Protein 3B7H (pdb70)

CATH classification: 1.10.260.40

Organism: Lactiplantibacillus plantarum (strain ATCC BAA-793 / NCIMB 8826 / WCFS1) (NCBI:txid220668)

Nearest PDB structures (foldseek):
  3b7h-assembly1_A-2  TM=1.013E+00  e=1.188E-11  Lactiplantibacillus plantarum WCFS1
  7t5u-assembly1_A  TM=7.447E-01  e=2.187E-03  Escherichia coli
  1b0n-assembly1_A  TM=7.825E-01  e=5.534E-03  Bacillus subtilis
  3zkc-assembly1_B  TM=8.153E-01  e=8.306E-03  Bacillus subtilis subsp. subtilis str. 168
  4j1x-assembly2_C  TM=7.463E-01  e=9.885E-03  Streptomyces wedmorensis

B-factor: mean 32.14, std 9.48, range [14.55, 100.84]

Secondary structure (DSSP, 8-state):
---HHHHHHHHHHHHHHHTT--HHHHHHHHT--HHHHHHHH-TT--PPPHHHHHHHHHHHT--HHHHT-STTTT--

Structure (mmCIF, N/CA/C/O backbone):
data_3B7H
#
_entry.id   3B7H
#
_cell.length_a   43.951
_cell.length_b   65.650
_cell.length_c   27.121
_cell.angle_alpha   90.00
_cell.angle_beta   90.00
_cell.angle_gamma   90.00
#
_symmetry.space_group_name_H-M   'P 21 21 2'
#
loop_
_entity.id
_entity.type
_entity.pdbx_description
1 polymer 'Prophage Lp1 protein 11'
2 water water
#
loop_
_atom_site.group_PDB
_atom_site.id
_atom_site.type_symbol
_atom_site.label_atom_id
_atom_site.label_alt_id
_atom_site.label_comp_id
_atom_site.label_asym_id
_atom_site.label_entity_id
_atom_site.label_seq_id
_atom_site.pdbx_PDB_ins_code
_atom_site.Cartn_x
_atom_site.Cartn_y
_atom_site.Cartn_z
_atom_site.occupancy
_atom_site.B_iso_or_equiv
_atom_site.auth_seq_id
_atom_site.auth_comp_id
_atom_site.auth_asym_id
_atom_site.auth_atom_id
_atom_site.pdbx_PDB_model_num
ATOM 1 N N . MET A 1 1 ? 56.682 13.300 11.128 1.00 31.69 1 MET A N 1
ATOM 2 C CA . MET A 1 1 ? 56.020 14.608 11.400 1.00 31.21 1 MET A CA 1
ATOM 3 C C . MET A 1 1 ? 54.505 14.460 11.590 1.00 30.90 1 MET A C 1
ATOM 4 O O . MET A 1 1 ? 53.875 15.337 12.225 1.00 30.78 1 MET A O 1
ATOM 9 N N . LYS A 1 2 ? 53.937 13.392 11.013 1.00 29.30 2 LYS A N 1
ATOM 10 C CA . LYS A 1 2 ? 52.515 13.036 11.202 1.00 28.67 2 LYS A CA 1
ATOM 11 C C . LYS A 1 2 ? 52.371 11.572 11.604 1.00 26.51 2 LYS A C 1
ATOM 12 O O . LYS A 1 2 ? 52.984 10.700 11.018 1.00 25.44 2 LYS A O 1
ATOM 18 N N . THR A 1 3 ? 51.524 11.319 12.585 1.00 25.39 3 THR A N 1
ATOM 19 C CA . THR A 1 3 ? 51.170 9.979 12.989 1.00 24.55 3 THR A CA 1
ATOM 20 C C . THR A 1 3 ? 50.232 9.357 11.965 1.00 23.22 3 THR A C 1
ATOM 21 O O . THR A 1 3 ? 49.693 10.047 11.113 1.00 22.05 3 THR A O 1
ATOM 25 N N . ASP A 1 4 ? 50.051 8.047 12.045 1.00 22.77 4 ASP A N 1
ATOM 26 C CA . ASP A 1 4 ? 49.106 7.366 11.175 1.00 22.32 4 ASP A CA 1
ATOM 27 C C . ASP A 1 4 ? 47.702 7.867 11.459 1.00 21.87 4 ASP A C 1
ATOM 28 O O . ASP A 1 4 ? 46.960 8.134 10.540 1.00 20.97 4 ASP A O 1
ATOM 33 N N . GLY A 1 5 ? 47.342 8.020 12.732 1.00 21.83 5 GLY A N 1
ATOM 34 C CA . GLY A 1 5 ? 46.073 8.664 13.088 1.00 21.88 5 GLY A CA 1
ATOM 35 C C . GLY A 1 5 ? 45.819 10.016 12.447 1.00 21.48 5 GLY A C 1
ATOM 36 O O . GLY A 1 5 ? 44.706 10.323 12.036 1.00 21.67 5 GLY A O 1
ATOM 37 N N . GLU A 1 6 ? 46.850 10.836 12.372 1.00 21.61 6 GLU A N 1
ATOM 38 C CA . GLU A 1 6 ? 46.785 12.119 11.681 1.00 21.56 6 GLU A CA 1
ATOM 39 C C . GLU A 1 6 ? 46.637 11.968 10.162 1.00 21.54 6 GLU A C 1
ATOM 40 O O . GLU A 1 6 ? 45.791 12.625 9.538 1.00 21.42 6 GLU A O 1
ATOM 46 N N . PHE A 1 7 ? 47.414 11.094 9.544 1.00 20.86 7 PHE A N 1
ATOM 47 C CA . PHE A 1 7 ? 47.233 10.882 8.110 1.00 21.13 7 PHE A CA 1
ATOM 48 C C . PHE A 1 7 ? 45.814 10.414 7.818 1.00 21.00 7 PHE A C 1
ATOM 49 O O . PHE A 1 7 ? 45.150 10.934 6.920 1.00 20.97 7 PHE A O 1
ATOM 57 N N . VAL A 1 8 ? 45.354 9.441 8.588 1.00 20.97 8 VAL A N 1
ATOM 58 C CA . VAL A 1 8 ? 44.054 8.844 8.342 1.00 21.10 8 VAL A CA 1
ATOM 59 C C . VAL A 1 8 ? 42.909 9.819 8.609 1.00 21.05 8 VAL A C 1
ATOM 60 O O . VAL A 1 8 ? 41.974 9.940 7.814 1.00 21.24 8 VAL A O 1
ATOM 64 N N . SER A 1 9 ? 42.965 10.511 9.741 1.00 21.42 9 SER A N 1
ATOM 65 C CA . SER A 1 9 ? 41.884 11.388 10.109 1.00 21.85 9 SER A CA 1
ATOM 66 C C . SER A 1 9 ? 41.821 12.587 9.173 1.00 22.51 9 SER A C 1
ATOM 67 O O . SER A 1 9 ? 40.728 13.034 8.818 1.00 22.87 9 SER A O 1
ATOM 70 N N . GLU A 1 10 ? 42.974 13.090 8.721 1.00 22.64 10 GLU A N 1
ATOM 71 C CA . GLU A 1 10 ? 42.968 14.183 7.764 1.00 23.35 10 GLU A CA 1
ATOM 72 C C . GLU A 1 10 ? 42.379 13.742 6.429 1.00 22.40 10 GLU A C 1
ATOM 73 O O . GLU A 1 10 ? 41.630 14.493 5.798 1.00 22.74 10 GLU A O 1
ATOM 79 N N . HIS A 1 11 ? 42.689 12.527 5.997 1.00 22.12 11 HIS A N 1
ATOM 80 C CA . HIS A 1 11 ? 42.141 12.035 4.732 1.00 21.90 11 HIS A CA 1
ATOM 81 C C . HIS A 1 11 ? 40.636 11.861 4.845 1.00 22.29 11 HIS A C 1
ATOM 82 O O . HIS A 1 11 ? 39.864 12.229 3.948 1.00 22.17 11 HIS A O 1
ATOM 89 N N . LEU A 1 12 ? 40.240 11.269 5.951 1.00 23.41 12 LEU A N 1
ATOM 90 C CA . LEU A 1 12 ? 38.851 11.057 6.242 1.00 24.87 12 LEU A CA 1
ATOM 91 C C . LEU A 1 12 ? 38.083 12.378 6.238 1.00 25.44 12 LEU A C 1
ATOM 92 O O . LEU A 1 12 ? 37.037 12.476 5.610 1.00 26.16 12 LEU A O 1
ATOM 97 N N . MET A 1 13 ? 38.618 13.410 6.875 1.00 25.77 13 MET A N 1
ATOM 98 C CA . MET A 1 13 ? 37.976 14.709 6.863 1.00 26.28 13 MET A CA 1
A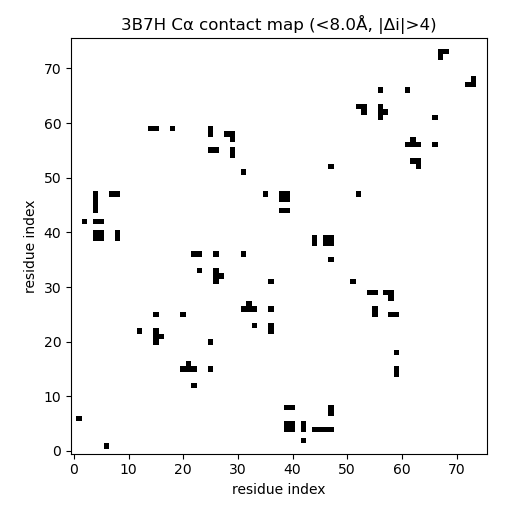TOM 99 C C . MET A 1 13 ? 37.885 15.282 5.451 1.00 26.79 13 MET A C 1
ATOM 100 O O . MET A 1 13 ? 36.880 15.866 5.103 1.00 26.82 13 MET A O 1
ATOM 105 N N . GLU A 1 14 ? 38.901 15.103 4.624 1.00 27.02 14 GLU A N 1
ATOM 106 C CA . GLU A 1 14 ? 38.796 15.518 3.234 1.00 28.53 14 GLU A CA 1
ATOM 107 C C . GLU A 1 14 ? 37.658 14.834 2.500 1.00 27.23 14 GLU A C 1
ATOM 108 O O . GLU A 1 14 ? 36.937 15.476 1.764 1.00 27.05 14 GLU A O 1
ATOM 114 N N . LEU A 1 15 ? 37.539 13.524 2.655 1.00 26.51 15 LEU A N 1
ATOM 115 C CA . LEU A 1 15 ? 36.471 12.771 2.006 1.00 27.19 15 LEU A CA 1
ATOM 116 C C . LEU A 1 15 ? 35.072 13.116 2.511 1.00 27.82 15 LEU A C 1
ATOM 117 O O . LEU A 1 15 ? 34.134 13.193 1.719 1.00 27.90 15 LEU A O 1
ATOM 122 N N . ILE A 1 16 ? 34.923 13.255 3.818 1.00 28.69 16 ILE A N 1
ATOM 123 C CA . ILE A 1 16 ? 33.666 13.691 4.442 1.00 29.46 16 ILE A CA 1
ATOM 124 C C . ILE A 1 16 ? 33.234 15.035 3.879 1.00 30.58 16 ILE A C 1
ATOM 125 O O . ILE A 1 16 ? 32.071 15.232 3.496 1.00 30.22 16 ILE A O 1
ATOM 130 N N . THR A 1 17 ? 34.184 15.959 3.825 1.00 32.29 17 THR A N 1
ATOM 131 C CA . THR A 1 17 ? 33.943 17.318 3.347 1.00 33.28 17 THR A CA 1
ATOM 132 C C . THR A 1 17 ? 33.550 17.349 1.862 1.00 35.12 17 THR A C 1
ATOM 133 O O . THR A 1 17 ? 32.640 18.088 1.455 1.00 35.48 17 THR A O 1
ATOM 137 N N . GLN A 1 18 ? 34.226 16.541 1.057 1.00 35.78 18 GLN A N 1
ATOM 138 C CA . GLN A 1 18 ? 33.833 16.381 -0.353 1.00 37.49 18 GLN A CA 1
ATOM 139 C C . GLN A 1 18 ? 32.405 15.849 -0.515 1.00 37.21 18 GLN A C 1
ATOM 140 O O . GLN A 1 18 ? 31.749 16.183 -1.476 1.00 37.67 18 GLN A O 1
ATOM 146 N N . GLN A 1 19 ? 31.898 15.077 0.439 1.00 36.70 19 GLN A N 1
ATOM 147 C CA . GLN A 1 19 ? 30.536 14.566 0.330 1.00 37.19 19 GLN A CA 1
ATOM 148 C C . GLN A 1 19 ? 29.506 15.481 0.974 1.00 36.46 19 GLN A C 1
ATOM 149 O O . GLN A 1 19 ? 28.344 15.102 1.084 1.00 35.97 19 GLN A O 1
ATOM 155 N N . ASN A 1 20 ? 29.916 16.689 1.367 1.00 36.46 20 ASN A N 1
ATOM 156 C CA . ASN A 1 20 ? 29.029 17.634 2.055 1.00 36.17 20 ASN A CA 1
ATOM 157 C C . ASN A 1 20 ? 28.413 17.023 3.329 1.00 35.25 20 ASN A C 1
ATOM 158 O O . ASN A 1 20 ? 27.246 17.268 3.651 1.00 35.11 20 ASN A O 1
ATOM 163 N N . LEU A 1 21 ? 29.207 16.213 4.030 1.00 33.66 21 LEU A N 1
ATOM 164 C CA . LEU A 1 21 ? 28.840 15.658 5.332 1.00 32.79 21 LEU A CA 1
ATOM 165 C C . LEU A 1 21 ? 29.655 16.391 6.398 1.00 31.61 21 LEU A C 1
ATOM 166 O O . LEU A 1 21 ? 30.517 17.213 6.098 1.00 31.25 21 LEU A O 1
ATOM 171 N N . THR A 1 22 ? 29.386 16.074 7.646 1.00 30.56 22 THR A N 1
ATOM 172 C CA . THR A 1 22 ? 30.224 16.527 8.735 1.00 30.35 22 THR A CA 1
ATOM 173 C C . THR A 1 22 ? 30.705 15.278 9.472 1.00 29.85 22 THR A C 1
ATOM 174 O O . THR A 1 22 ? 30.090 14.220 9.360 1.00 29.12 22 THR A O 1
ATOM 178 N N . ILE A 1 23 ? 31.806 15.394 10.205 1.00 29.52 23 ILE A N 1
ATOM 179 C CA . ILE A 1 23 ? 32.307 14.267 10.968 1.00 30.36 23 ILE A CA 1
ATOM 180 C C . ILE A 1 23 ? 31.259 13.765 11.960 1.00 30.85 23 ILE A C 1
ATOM 181 O O . ILE A 1 23 ? 31.128 12.569 12.177 1.00 30.59 23 ILE A O 1
ATOM 186 N N . ASN A 1 24 ? 30.487 14.676 12.534 1.00 31.49 24 ASN A N 1
ATOM 187 C CA . ASN A 1 24 ? 29.449 14.316 13.484 1.00 31.86 24 ASN A CA 1
ATOM 188 C C . ASN A 1 24 ? 28.320 13.539 12.827 1.00 32.11 24 ASN A C 1
ATOM 189 O O . ASN A 1 24 ? 27.798 12.582 13.390 1.00 31.37 24 ASN A O 1
ATOM 194 N N . ARG A 1 25 ? 27.932 13.961 11.635 1.00 33.06 25 ARG A N 1
ATOM 195 C CA . ARG A 1 25 ? 26.915 13.252 10.879 1.00 33.61 25 ARG A CA 1
ATOM 196 C C . ARG A 1 25 ? 27.369 11.822 10.503 1.00 33.94 25 ARG A C 1
ATOM 197 O O . ARG A 1 25 ? 26.608 10.860 10.617 1.00 32.63 25 ARG A O 1
ATOM 205 N N . VAL A 1 26 ? 28.623 11.706 10.069 1.00 34.35 26 VAL A N 1
ATOM 206 C CA . VAL A 1 26 ? 29.208 10.421 9.714 1.00 34.93 26 VAL A CA 1
ATOM 207 C C . VAL A 1 26 ? 29.259 9.565 10.964 1.00 35.70 26 VAL A C 1
ATOM 208 O O . VAL A 1 26 ? 28.880 8.419 10.941 1.00 35.07 26 VAL A O 1
ATOM 212 N N . ALA A 1 27 ? 29.705 10.142 12.067 1.00 37.00 27 ALA A N 1
ATOM 213 C CA . ALA A 1 27 ? 29.728 9.433 13.332 1.00 38.29 27 ALA A CA 1
ATOM 214 C C . ALA A 1 27 ? 28.329 8.905 13.703 1.00 39.17 27 ALA A C 1
ATOM 215 O O .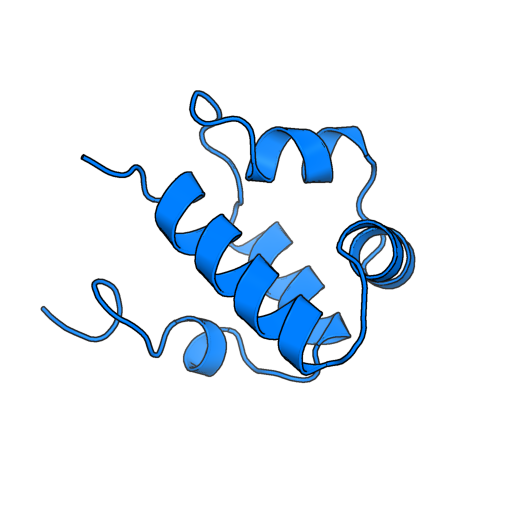 ALA A 1 27 ? 28.158 7.750 14.076 1.00 38.69 27 ALA A O 1
ATOM 217 N N . THR A 1 28 ? 27.314 9.733 13.549 1.00 40.41 28 THR A N 1
ATOM 218 C CA . THR A 1 28 ? 25.967 9.288 13.891 1.00 41.28 28 THR A CA 1
ATOM 219 C C . THR A 1 28 ? 25.536 8.125 12.949 1.00 41.58 28 THR A C 1
ATOM 220 O O . THR A 1 28 ? 25.103 7.073 13.414 1.00 41.76 28 THR A O 1
ATOM 224 N N . LEU A 1 29 ? 25.702 8.306 11.643 1.00 41.75 29 LEU A N 1
ATOM 225 C CA . LEU A 1 29 ? 25.324 7.298 10.654 1.00 41.96 29 LEU A CA 1
ATOM 226 C C . LEU A 1 29 ? 26.154 6.000 10.780 1.00 42.35 29 LEU A C 1
ATOM 227 O O . LEU A 1 29 ? 25.617 4.899 10.624 1.00 42.33 29 LEU A O 1
ATOM 232 N N . ALA A 1 30 ? 27.448 6.138 11.065 1.00 42.51 30 ALA A N 1
ATOM 233 C CA . ALA A 1 30 ? 28.346 5.000 11.209 1.00 43.18 30 ALA A CA 1
ATOM 234 C C . ALA A 1 30 ? 28.195 4.363 12.577 1.00 43.94 30 ALA A C 1
ATOM 235 O O . ALA A 1 30 ? 28.769 3.312 12.852 1.00 44.25 30 ALA A O 1
ATOM 237 N N . GLY A 1 31 ? 27.443 5.013 13.449 1.00 44.73 31 GLY A N 1
ATOM 238 C CA . GLY A 1 31 ? 27.252 4.522 14.791 1.00 45.23 31 GLY A CA 1
ATOM 239 C C . GLY A 1 31 ? 28.460 4.575 15.706 1.00 45.68 31 GLY A C 1
ATOM 240 O O . GLY A 1 31 ? 28.530 3.800 16.638 1.00 45.96 31 GLY A O 1
ATOM 241 N N . LEU A 1 32 ? 29.418 5.468 15.499 1.00 46.41 32 LEU A N 1
ATOM 242 C CA . LEU A 1 32 ? 30.420 5.601 16.556 1.00 46.86 32 LEU A CA 1
ATOM 243 C C . LEU A 1 32 ? 30.060 6.743 17.488 1.00 47.10 32 LEU A C 1
ATOM 244 O O . LEU A 1 32 ? 29.293 7.661 17.153 1.00 46.77 32 LEU A O 1
ATOM 249 N N . ASN A 1 33 ? 30.586 6.664 18.692 1.00 47.25 33 ASN A N 1
ATOM 250 C CA . ASN A 1 33 ? 30.250 7.671 19.671 1.00 47.15 33 ASN A CA 1
ATOM 251 C C . ASN A 1 33 ? 31.344 8.707 19.664 1.00 46.84 33 ASN A C 1
ATOM 252 O O . ASN A 1 33 ? 32.445 8.472 19.119 1.00 46.56 33 ASN A O 1
ATOM 257 N N . GLN A 1 34 ? 31.007 9.845 20.274 1.00 46.16 34 GLN A N 1
ATOM 258 C CA . GLN A 1 34 ? 31.825 11.054 20.269 1.00 45.21 34 GLN A CA 1
ATOM 259 C C . GLN A 1 34 ? 33.235 10.780 20.784 1.00 44.06 34 GLN A C 1
ATOM 260 O O . GLN A 1 34 ? 34.219 11.324 20.286 1.00 43.40 34 GLN A O 1
ATOM 266 N N . SER A 1 35 ? 33.324 9.922 21.792 1.00 42.75 35 SER A N 1
ATOM 267 C CA . SER A 1 35 ? 34.617 9.525 22.327 1.00 41.70 35 SER A CA 1
ATOM 268 C C . SER A 1 35 ? 35.525 8.924 21.233 1.00 39.83 35 SER A C 1
ATOM 269 O O . SER A 1 35 ? 36.706 9.271 21.153 1.00 38.15 35 SER A O 1
ATOM 272 N N . THR A 1 36 ? 34.955 8.073 20.377 1.00 38.74 36 THR A N 1
ATOM 273 C CA . THR A 1 36 ? 35.715 7.439 19.306 1.00 38.87 36 THR A CA 1
ATOM 274 C C . THR A 1 36 ? 36.104 8.469 18.240 1.00 38.56 36 THR A C 1
ATOM 275 O O . THR A 1 36 ? 37.236 8.472 17.745 1.00 37.83 36 THR A O 1
ATOM 279 N N . VAL A 1 37 ? 35.145 9.332 17.899 1.00 38.75 37 VAL A N 1
ATOM 280 C CA . VAL A 1 37 ? 35.357 10.463 16.986 1.00 38.75 37 VAL A CA 1
ATOM 281 C C . VAL A 1 37 ? 36.482 11.375 17.517 1.00 38.64 37 VAL A C 1
ATOM 282 O O . VAL A 1 37 ? 37.442 11.662 16.828 1.00 38.81 37 VAL A O 1
ATOM 286 N N . ASN A 1 38 ? 36.360 11.805 18.766 1.00 38.77 38 ASN A N 1
ATOM 287 C CA . ASN A 1 38 ? 37.374 12.655 19.374 1.00 39.09 38 ASN A CA 1
ATOM 288 C C . ASN A 1 38 ? 38.771 12.013 19.333 1.00 38.64 38 ASN A C 1
ATOM 289 O O . ASN A 1 38 ? 39.755 12.685 19.025 1.00 36.30 38 ASN A O 1
ATOM 294 N N . ALA A 1 39 ? 38.832 10.710 19.631 1.00 39.44 39 ALA A N 1
ATOM 295 C CA . ALA A 1 39 ? 40.104 9.951 19.659 1.00 40.40 39 ALA A CA 1
ATOM 296 C C . ALA A 1 39 ? 40.810 9.953 18.297 1.00 40.69 39 ALA A C 1
ATOM 297 O O . ALA A 1 39 ? 42.012 10.233 18.181 1.00 39.92 39 ALA A O 1
ATOM 299 N N . MET A 1 40 ? 40.030 9.665 17.260 1.00 42.38 40 MET A N 1
ATOM 300 C CA . MET A 1 40 ? 40.498 9.730 15.865 1.00 42.65 40 MET A CA 1
ATOM 301 C C . MET A 1 40 ? 41.372 10.951 15.595 1.00 42.32 40 MET A C 1
ATOM 302 O O . MET A 1 40 ? 42.442 10.811 15.002 1.00 43.18 40 MET A O 1
ATOM 307 N N . PHE A 1 41 ? 40.912 12.130 16.040 1.00 41.32 41 PHE A N 1
ATOM 308 C CA . PHE A 1 41 ? 41.585 13.423 15.794 1.00 41.01 41 PHE A CA 1
ATOM 309 C C . PHE A 1 41 ? 42.461 13.909 16.978 1.00 41.36 41 PHE A C 1
ATOM 310 O O . PHE A 1 41 ? 43.060 14.999 16.906 1.00 40.29 41 PHE A O 1
ATOM 318 N N . GLU A 1 42 ? 42.522 13.115 18.061 1.00 41.91 42 GLU A N 1
ATOM 319 C CA . GLU A 1 42 ? 43.527 13.316 19.126 1.00 41.89 42 GLU A CA 1
ATOM 320 C C . GLU A 1 42 ? 44.813 12.728 18.602 1.00 41.34 42 GLU A C 1
ATOM 321 O O . GLU A 1 42 ? 44.888 11.522 18.341 1.00 40.91 42 GLU A O 1
ATOM 327 N N . GLY A 1 43 ? 45.809 13.587 18.434 1.00 40.67 43 GLY A N 1
ATOM 328 C CA . GLY A 1 43 ? 47.100 13.178 17.955 1.00 40.62 43 GLY A CA 1
ATOM 329 C C . GLY A 1 43 ? 47.760 12.102 18.800 1.00 40.51 43 GLY A C 1
ATOM 330 O O . GLY A 1 43 ? 48.421 11.219 18.249 1.00 41.19 43 GLY A O 1
ATOM 331 N N . ARG A 1 44 ? 47.575 12.140 20.114 1.00 39.93 44 ARG A N 1
ATOM 332 C CA . ARG A 1 44 ? 48.273 11.170 20.974 1.00 40.30 44 ARG A CA 1
ATOM 333 C C . ARG A 1 44 ? 47.500 9.853 21.195 1.00 40.23 44 ARG A C 1
ATOM 334 O O . ARG A 1 44 ? 47.966 8.966 21.917 1.00 39.92 44 ARG A O 1
ATOM 342 N N . SER A 1 45 ? 46.348 9.730 20.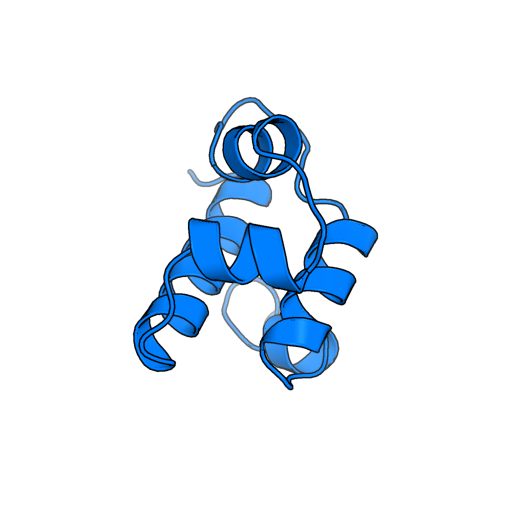538 1.00 39.92 45 SER A N 1
ATOM 343 C CA . SER A 1 45 ? 45.646 8.462 20.402 1.00 39.51 45 SER A CA 1
ATOM 344 C C . SER A 1 45 ? 46.251 7.523 19.334 1.00 39.06 45 SER A C 1
ATOM 345 O 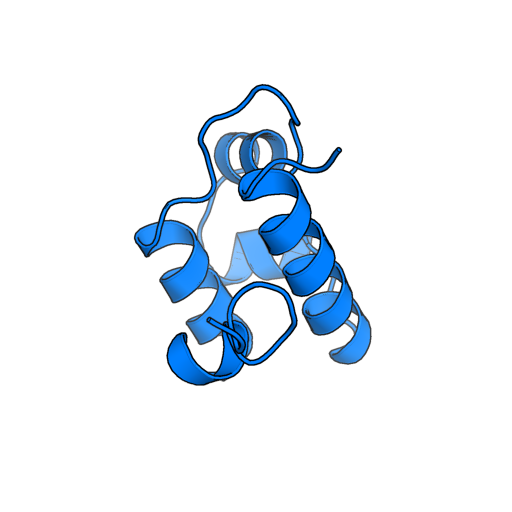O . SER A 1 45 ? 46.747 7.963 18.305 1.00 38.16 45 SER A O 1
ATOM 348 N N . LYS A 1 46 ? 46.185 6.220 19.630 1.00 38.89 46 LYS A N 1
ATOM 349 C CA . LYS A 1 46 ? 46.551 5.130 18.721 1.00 38.78 46 LYS A CA 1
ATOM 350 C C . LYS A 1 46 ? 45.438 4.832 17.665 1.00 38.73 46 LYS A C 1
ATOM 351 O O . LYS A 1 46 ? 45.670 4.138 16.618 1.00 38.98 46 LYS A O 1
ATOM 357 N N . ARG A 1 47 ? 44.241 5.377 17.928 1.00 37.94 47 ARG A N 1
ATOM 358 C CA . ARG A 1 47 ? 43.081 5.292 17.007 1.00 36.77 47 ARG A CA 1
ATOM 359 C C . ARG A 1 47 ? 43.212 6.312 15.854 1.00 36.34 47 ARG A C 1
ATOM 360 O O . ARG A 1 47 ? 43.983 7.289 15.974 1.00 36.20 47 ARG A O 1
ATOM 368 N N . PRO A 1 48 ? 42.471 6.097 14.725 1.00 35.34 48 PRO A N 1
ATOM 369 C CA . PRO A 1 48 ? 41.480 5.054 14.412 1.00 33.56 48 PRO A CA 1
ATOM 370 C C . PRO A 1 48 ? 42.022 3.606 14.149 1.00 32.86 48 PRO A C 1
ATOM 371 O O . PRO A 1 48 ? 43.168 3.424 13.709 1.00 32.98 48 PRO A O 1
ATOM 375 N N . THR A 1 49 ? 41.192 2.614 14.482 1.00 30.27 49 THR A N 1
ATOM 376 C CA . THR A 1 49 ? 41.442 1.219 14.147 1.00 28.97 49 THR A CA 1
ATOM 377 C C . THR A 1 49 ? 40.922 0.953 12.722 1.00 27.00 49 THR A C 1
ATOM 378 O O . THR A 1 49 ? 40.156 1.733 12.175 1.00 26.65 49 THR A O 1
ATOM 382 N N . ILE A 1 50 ? 41.268 -0.212 12.188 1.00 26.73 50 ILE A N 1
ATOM 383 C CA . ILE A 1 50 ? 40.735 -0.691 10.900 1.00 26.25 50 ILE A CA 1
ATOM 384 C C . ILE A 1 50 ? 39.230 -0.774 10.974 1.00 25.42 50 ILE A C 1
ATOM 385 O O . ILE A 1 50 ? 38.550 -0.421 10.022 1.00 23.81 50 ILE A O 1
ATOM 390 N N . THR A 1 51 ? 38.711 -1.238 12.107 1.00 24.94 51 THR A N 1
ATOM 391 C CA . THR A 1 51 ? 37.265 -1.341 12.319 1.00 25.04 51 THR A CA 1
ATOM 392 C C . THR A 1 51 ? 36.567 0.007 12.149 1.00 24.75 51 THR A C 1
ATOM 393 O O . THR A 1 51 ? 35.604 0.137 11.387 1.00 24.38 51 THR A O 1
ATOM 397 N N . THR A 1 52 ? 37.093 1.024 12.822 1.00 25.35 52 THR A N 1
ATOM 398 C CA . THR A 1 52 ? 36.535 2.359 12.730 1.00 25.77 52 THR A CA 1
ATOM 399 C C . THR A 1 52 ? 36.601 2.880 11.289 1.00 25.16 52 THR A C 1
ATOM 400 O O . THR A 1 52 ? 35.610 3.395 10.758 1.00 25.14 52 THR A O 1
ATOM 404 N N . ILE A 1 53 ? 37.753 2.714 10.650 1.00 25.19 53 ILE A N 1
ATOM 405 C CA . ILE A 1 53 ? 37.908 3.126 9.236 1.00 25.80 53 ILE A CA 1
ATOM 406 C C . ILE A 1 53 ? 36.886 2.401 8.337 1.00 26.08 53 ILE A C 1
ATOM 407 O O . ILE A 1 53 ? 36.201 3.017 7.504 1.00 25.87 53 ILE A O 1
ATOM 412 N N . ARG A 1 54 ? 36.747 1.098 8.543 1.00 26.85 54 ARG A N 1
ATOM 413 C CA . ARG A 1 54 ? 35.791 0.308 7.761 1.00 27.39 54 ARG A CA 1
ATOM 414 C C . ARG A 1 54 ? 34.376 0.829 7.914 1.00 26.97 54 ARG A C 1
ATOM 415 O O . ARG A 1 54 ? 33.645 0.959 6.938 1.00 26.55 54 ARG A O 1
ATOM 423 N N . LYS A 1 55 ? 33.984 1.121 9.150 1.00 27.92 55 LYS A N 1
ATOM 424 C CA . LYS A 1 55 ? 32.633 1.599 9.433 1.00 28.75 55 LYS A CA 1
ATOM 425 C C . LYS A 1 55 ? 32.357 2.954 8.762 1.00 28.7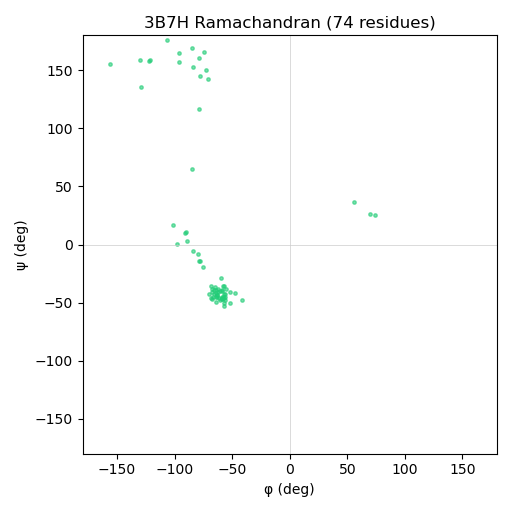4 55 LYS A C 1
ATOM 426 O O . LYS A 1 55 ? 31.296 3.158 8.180 1.00 29.04 55 LYS A O 1
ATOM 432 N N . VAL A 1 56 ? 33.304 3.886 8.870 1.00 28.85 56 VAL A N 1
ATOM 433 C CA . VAL A 1 56 ? 33.178 5.183 8.200 1.00 28.33 56 VAL A CA 1
ATOM 434 C C . VAL A 1 56 ? 33.118 5.031 6.681 1.00 28.08 56 VAL A C 1
ATOM 435 O O . VAL A 1 56 ? 32.336 5.696 6.009 1.00 28.26 56 VAL A O 1
ATOM 439 N N . CYS A 1 57 ? 33.943 4.134 6.147 1.00 28.12 57 CYS A N 1
ATOM 440 C CA . CYS A 1 57 ? 33.957 3.869 4.706 1.00 28.19 57 CYS A CA 1
ATOM 441 C C . CYS A 1 57 ? 32.592 3.404 4.247 1.00 28.28 57 CYS A C 1
ATOM 442 O O . CYS A 1 57 ? 32.109 3.812 3.200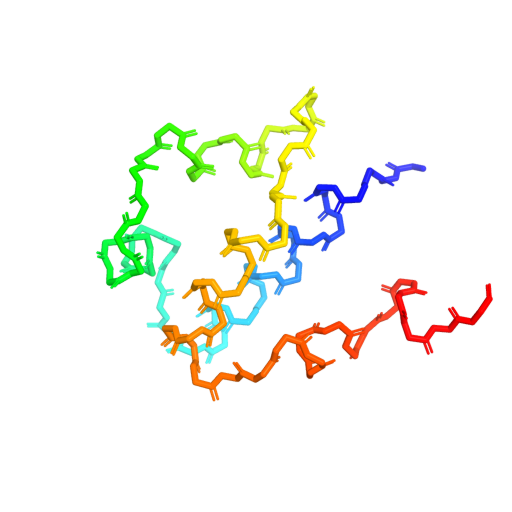 1.00 28.20 57 CYS A O 1
ATOM 445 N N . GLY A 1 58 ? 31.948 2.584 5.063 1.00 29.52 58 GLY A N 1
ATOM 446 C CA . GLY A 1 58 ? 30.617 2.100 4.747 1.00 30.31 58 GLY A CA 1
ATOM 447 C C . GLY A 1 58 ? 29.652 3.254 4.576 1.00 31.29 58 GLY A C 1
ATOM 448 O O . GLY A 1 58 ? 28.868 3.299 3.617 1.00 32.34 58 GLY A O 1
ATOM 449 N N . THR A 1 59 ? 29.720 4.193 5.508 1.00 32.24 59 THR A N 1
ATOM 450 C CA . THR A 1 59 ? 28.871 5.385 5.509 1.00 32.12 59 THR A CA 1
ATOM 451 C C . THR A 1 59 ? 29.164 6.267 4.312 1.00 31.99 59 THR A C 1
ATOM 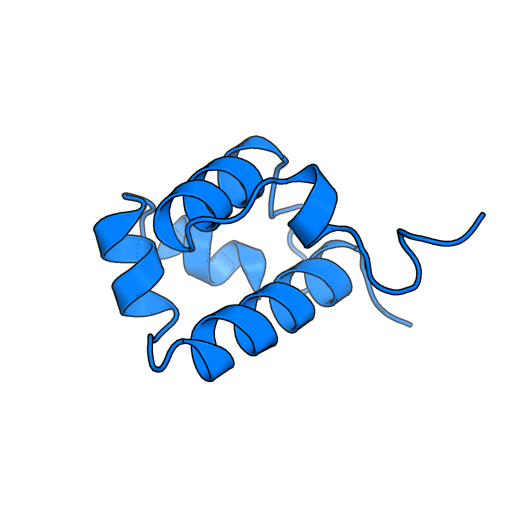452 O O . THR A 1 59 ? 28.260 6.882 3.743 1.00 32.31 59 THR A O 1
ATOM 456 N N . LEU A 1 60 ? 30.439 6.329 3.946 1.00 31.26 60 LEU A N 1
ATOM 457 C CA . LEU A 1 60 ? 30.878 7.109 2.805 1.00 29.82 60 LEU A CA 1
ATOM 458 C C . LEU A 1 60 ? 30.604 6.445 1.461 1.00 29.60 60 LEU A C 1
ATOM 459 O O . LEU A 1 60 ? 30.688 7.117 0.434 1.00 28.71 60 LEU A O 1
ATOM 464 N N . GLY A 1 61 ? 30.277 5.140 1.460 1.00 28.56 61 GLY A N 1
ATOM 465 C CA . GLY A 1 61 ? 30.054 4.389 0.220 1.00 28.25 61 GLY A CA 1
ATOM 466 C C . GLY A 1 61 ? 31.336 4.057 -0.537 1.00 27.80 61 GLY A C 1
ATOM 467 O O . GLY A 1 61 ? 31.328 3.883 -1.746 1.00 27.74 61 GLY A O 1
ATOM 468 N N . ILE A 1 62 ? 32.450 3.982 0.177 1.00 27.26 62 ILE A N 1
ATOM 469 C CA . ILE A 1 62 ? 33.719 3.635 -0.432 1.00 26.67 62 ILE A CA 1
ATOM 470 C C . ILE A 1 62 ? 34.258 2.393 0.251 1.00 25.81 62 ILE A C 1
ATOM 471 O O . ILE A 1 62 ? 33.880 2.097 1.383 1.00 26.71 62 ILE A O 1
ATOM 476 N N . SER A 1 63 ? 35.158 1.697 -0.444 1.00 24.52 63 SER A N 1
ATOM 477 C CA . SER A 1 63 ? 35.890 0.540 0.090 1.00 23.34 63 SER A CA 1
ATOM 478 C C . SER A 1 63 ? 37.098 1.048 0.873 1.00 22.73 63 SER A C 1
ATOM 479 O O . SER A 1 63 ? 37.612 2.129 0.577 1.00 22.75 63 SER A O 1
ATOM 482 N N . VAL A 1 64 ? 37.522 0.255 1.853 1.00 21.68 64 VAL A N 1
ATOM 483 C CA . VAL A 1 64 ? 38.701 0.538 2.651 1.00 21.12 64 VAL A CA 1
ATOM 484 C C . VAL A 1 64 ? 39.921 0.591 1.747 1.00 20.44 64 VAL A C 1
ATOM 485 O O . VAL A 1 64 ? 40.795 1.430 1.917 1.00 21.06 64 VAL A O 1
ATOM 489 N N . HIS A 1 65 ? 39.977 -0.304 0.776 1.00 19.76 65 HIS A N 1
ATOM 490 C CA . HIS A 1 65 ? 41.014 -0.270 -0.251 1.00 20.02 65 HIS A CA 1
ATOM 491 C C . HIS A 1 65 ? 41.114 1.093 -0.913 1.00 20.21 65 HIS A C 1
ATOM 492 O O . HIS A 1 65 ? 42.209 1.660 -1.009 1.00 21.29 65 HIS A O 1
ATOM 499 N N . ASP A 1 66 ? 39.977 1.626 -1.362 1.00 19.96 66 ASP A N 1
ATOM 500 C CA . ASP A 1 66 ? 39.955 2.957 -1.978 1.00 20.67 66 ASP A CA 1
ATOM 501 C C . ASP A 1 66 ? 40.275 4.089 -0.997 1.00 20.77 66 ASP A C 1
ATOM 502 O O . ASP A 1 66 ? 40.992 5.049 -1.356 1.00 20.80 66 ASP A O 1
ATOM 507 N N . PHE A 1 67 ? 39.782 3.961 0.233 1.00 20.59 67 PHE A N 1
ATOM 508 C CA . PHE A 1 67 ? 40.154 4.887 1.303 1.00 19.98 67 PHE A CA 1
ATOM 509 C C . PHE A 1 67 ? 41.674 5.097 1.366 1.00 19.79 67 PHE A C 1
ATOM 510 O O . PHE A 1 67 ? 42.144 6.213 1.518 1.00 20.36 67 PHE A O 1
ATOM 518 N N . PHE A 1 68 ? 42.438 4.033 1.210 1.00 19.53 68 PHE A N 1
ATOM 519 C CA . PHE A 1 68 ? 43.866 4.097 1.390 1.00 19.69 68 PHE A CA 1
ATOM 520 C C . PHE A 1 68 ? 44.639 4.441 0.124 1.00 20.04 68 PHE A C 1
ATOM 521 O O . PHE A 1 68 ? 45.868 4.337 0.125 1.00 19.56 68 PHE A O 1
ATOM 529 N N . ASP A 1 69 ? 43.947 4.866 -0.936 1.00 21.33 69 ASP A N 1
ATOM 530 C CA . ASP A 1 69 ? 44.593 5.266 -2.174 1.00 21.47 69 ASP A CA 1
ATOM 531 C C . ASP A 1 69 ? 45.014 6.711 -2.061 1.00 22.30 69 ASP A C 1
ATOM 532 O O . ASP A 1 69 ? 44.506 7.575 -2.786 1.00 22.77 69 ASP A O 1
ATOM 537 N N . PHE A 1 70 ? 45.942 6.973 -1.139 1.00 22.38 70 PHE A N 1
ATOM 538 C CA . PHE A 1 70 ? 46.584 8.290 -0.987 1.00 22.75 70 PHE A CA 1
ATOM 539 C C . PHE A 1 70 ? 47.911 8.093 -0.314 1.00 22.93 70 PHE A C 1
ATOM 540 O O . PHE A 1 70 ? 48.090 7.093 0.369 1.00 21.99 70 PHE A O 1
ATOM 548 N N . PRO A 1 71 ? 48.857 9.025 -0.521 1.00 24.08 71 PRO A N 1
ATOM 549 C CA . PRO A 1 71 ? 50.190 8.950 0.101 1.00 24.34 71 PRO A CA 1
ATOM 550 C C . PRO A 1 71 ? 50.132 9.215 1.589 1.00 24.93 71 PRO A C 1
ATOM 551 O O . PRO A 1 71 ? 49.404 10.087 2.003 1.00 26.83 71 PRO A O 1
ATOM 555 N N . PRO A 1 72 ? 50.927 8.511 2.396 1.00 24.77 72 PRO A N 1
ATOM 556 C CA . PRO A 1 72 ? 51.983 7.540 2.090 1.00 24.14 72 PRO A CA 1
ATOM 557 C C . PRO A 1 72 ? 51.511 6.099 1.831 1.00 24.21 72 PRO A C 1
ATOM 558 O O . PRO A 1 72 ? 52.321 5.253 1.467 1.00 23.65 72 PRO A O 1
ATOM 562 N N . TYR A 1 73 ? 50.225 5.828 2.023 1.00 23.52 73 TYR A N 1
ATOM 563 C CA . TYR A 1 73 ? 49.743 4.457 2.091 1.00 22.84 73 TYR A CA 1
ATOM 564 C C . TYR A 1 73 ? 49.668 3.762 0.732 1.00 22.41 73 TYR A C 1
ATOM 565 O O . TYR A 1 73 ? 49.653 2.537 0.680 1.00 21.24 73 TYR A O 1
ATOM 574 N N . ASN A 1 74 ? 49.649 4.531 -0.356 1.00 22.57 74 ASN A N 1
ATOM 575 C CA . ASN A 1 74 ? 49.642 3.957 -1.692 1.00 23.00 74 ASN A CA 1
ATOM 576 C C . ASN A 1 74 ? 50.996 3.977 -2.367 1.00 24.23 74 ASN A C 1
ATOM 577 O O . ASN A 1 74 ? 51.081 3.810 -3.587 1.00 23.93 74 ASN A O 1
ATOM 582 N N . GLU A 1 75 ? 52.052 4.168 -1.592 1.00 25.13 75 GLU A N 1
ATOM 583 C CA . GLU A 1 75 ? 53.405 3.980 -2.105 1.00 27.52 75 GLU A CA 1
ATOM 584 C C . GLU A 1 75 ? 54.1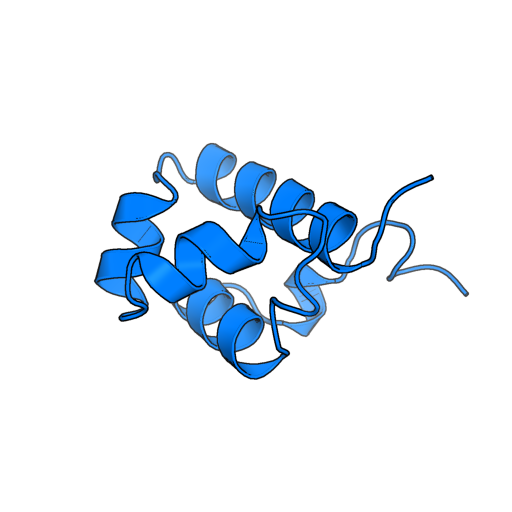97 3.086 -1.163 1.00 28.05 75 GLU A C 1
ATOM 585 O O . GLU A 1 75 ? 53.824 2.971 -0.007 1.00 27.27 75 GLU A O 1
ATOM 591 N N . VAL A 1 76 ? 55.269 2.440 -1.628 1.00 29.16 76 VAL A N 1
ATOM 592 C CA . VAL A 1 76 ? 56.075 1.606 -0.701 1.00 29.99 76 VAL A CA 1
ATOM 593 C C . VAL A 1 76 ? 57.268 2.375 -0.046 1.00 31.35 76 VAL A C 1
ATOM 594 O O . VAL A 1 76 ? 57.487 2.312 1.203 1.00 32.96 76 VAL A O 1
#

Solvent-accessible surface area: 5142 Å² total; per-residue (Å²): 240,102,64,96,12,55,56,9,4,80,22,4,60,97,36,0,84,140,84,144,42,84,38,80,123,0,3,81,99,19,64,25,93,93,66,29,7,78,6,5,83,108,30,242,29,217,104,19,69,132,64,14,12,130,96,2,2,56,38,8,70,51,57,43,152,85,2,54,99,23,94,59,70,60,135,208

Foldseek 3Di:
DADPLRVLLVLLCVLCVVVVHHLVRLCVVLVHDVVLSVLSPPRPHPDDDPVVLQSSCVSSVHHSVVSQCDPPSVDD

Radius of gyration: 11.55 Å; Cα contacts (8 Å, |Δi|>4): 65; chains: 1; bounding box: 31×19×24 Å

Sequence (76 aa):
MKTDGEFVSEHLMELITQQNLTINRVATLAGLNQSTVNAMFEGRSKRPTITTIRKVCGTLGISVHDFFDFPPYNEV

InterPro domains:
  IPR001387 Cro/C1-type, helix-turn-helix domain [PF13443] (11-72)
  IPR001387 Cro/C1-type, helix-turn-helix domain [PS50943] (12-67)
  IPR001387 Cro/C1-type, helix-turn-helix domain [SM00530] (11-67)
  IPR001387 Cro/C1-type, helix-turn-helix domain [cd00093] (12-67)
  IPR010982 Lambda repressor-like, DNA-binding domain superfamily [G3DSA:1.10.260.40] (1-78)
  IPR010982 Lambda repressor-like, DNA-binding domain superfamily [SSF47413] (4-74)